Protein AF-A0A9W6NU92-F1 (afdb_monomer)

Solvent-accessible surface area (backbone atoms only — not comparable to full-atom values): 3394 Å² total; per-residue (Å²): 132,84,76,65,84,77,67,26,33,27,19,32,94,87,65,49,76,64,30,36,29,51,97,86,32,41,26,24,36,90,86,70,47,78,61,29,36,46,47,98,88,44,39,26,21,31,90,86,66,49,77,63,32,32,57,61,68,132

Radius of gyration: 10.79 Å; Cα contacts (8 Å, |Δi|>4): 120; chains: 1; bounding box: 22×26×34 Å

pLDDT: mean 83.73, std 14.42, range [4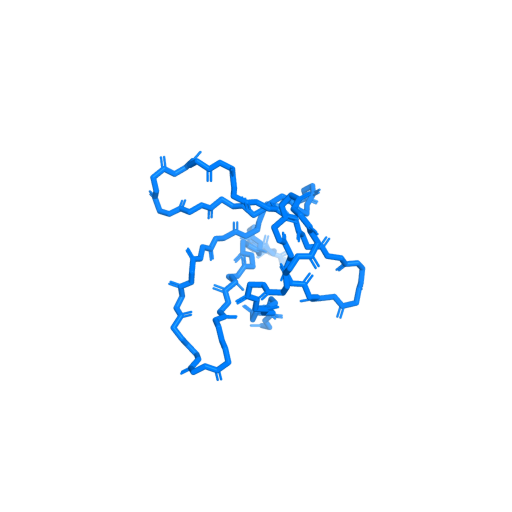0.72, 93.94]

Organism: NCBI:txid29401

Sequence (58 aa):
MTRSPSTSIVVDDSGVRI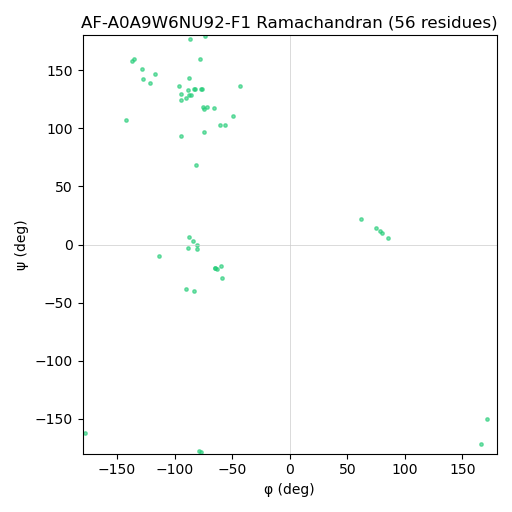GTVDADGQVRDFARVHIGSVRPDGVAVDFSGIRLGHVAGG

Nearest PDB structures (foldseek):
  3l48-assembly5_E  TM=7.045E-01  e=8.792E-01  Escherichia coli UTI89
  4fmk-assembly1_A  TM=3.215E-01  e=4.302E+00  Mus musculus
  5w66-assembly1_B  TM=2.677E-01  e=1.809E+00  Saccharomyces cerevisiae S288C
  5l3p-assembly1_Y  TM=2.169E-01  e=4.970E+00  Escherichia coli K-12

Foldseek 3Di:
DPPDQQFWFFAAPVRHTQATAHPVQFGAGPVRDTAFGADPVQFTAGPVRHTPGGTDTD

Mean predicted aligned error: 5.47 Å

Structure (mmCIF, N/CA/C/O backbone):
data_AF-A0A9W6NU92-F1
#
_entry.id   AF-A0A9W6NU92-F1
#
loop_
_atom_site.group_PDB
_atom_site.id
_atom_site.type_symbol
_atom_site.label_atom_id
_atom_site.label_alt_id
_atom_site.label_comp_id
_atom_site.label_asym_id
_atom_site.label_entity_id
_atom_site.label_seq_id
_atom_site.pdbx_PDB_ins_code
_atom_site.Cartn_x
_atom_site.Cartn_y
_atom_site.Cartn_z
_atom_site.occupancy
_atom_site.B_iso_or_equiv
_atom_site.auth_seq_id
_atom_site.auth_comp_id
_atom_site.auth_asym_id
_atom_site.auth_atom_id
_atom_site.pdbx_PDB_model_num
ATOM 1 N N . MET A 1 1 ? -6.421 14.003 19.583 1.00 43.31 1 MET A N 1
ATOM 2 C CA . MET A 1 1 ? -6.093 12.709 18.947 1.00 43.31 1 MET A CA 1
ATOM 3 C C . MET A 1 1 ? -5.844 12.965 17.472 1.00 43.31 1 MET A C 1
ATOM 5 O O . MET A 1 1 ? -6.776 12.951 16.680 1.00 43.31 1 MET A O 1
ATOM 9 N N . THR A 1 2 ? -4.609 13.304 17.111 1.00 40.72 2 THR A N 1
ATOM 10 C CA . THR A 1 2 ? -4.220 13.467 15.708 1.00 40.72 2 THR A CA 1
ATOM 11 C C . THR A 1 2 ? -4.107 12.065 15.130 1.00 40.72 2 THR A C 1
ATOM 13 O O . THR A 1 2 ? -3.103 11.398 15.356 1.00 40.72 2 THR A O 1
ATOM 16 N N . ARG A 1 3 ? -5.153 11.569 14.458 1.00 45.62 3 ARG A N 1
ATOM 17 C CA . ARG A 1 3 ? -4.976 10.435 13.546 1.00 45.62 3 ARG A CA 1
ATOM 18 C C . ARG A 1 3 ? -3.983 10.929 12.506 1.00 45.62 3 ARG A C 1
ATOM 20 O O . ARG A 1 3 ? -4.340 11.745 11.659 1.00 45.62 3 ARG A O 1
ATOM 27 N N . SER A 1 4 ? -2.727 10.507 12.634 1.00 49.25 4 SER A N 1
ATOM 28 C CA . SER A 1 4 ? -1.764 10.568 11.541 1.00 49.25 4 SER A CA 1
ATOM 29 C C . SER A 1 4 ? -2.491 10.101 10.282 1.00 49.25 4 SER A C 1
ATOM 31 O O . SER A 1 4 ? -3.263 9.139 10.400 1.00 49.25 4 SER A O 1
ATOM 33 N N . PRO A 1 5 ? -2.325 10.765 9.123 1.00 51.56 5 PRO A N 1
ATOM 34 C CA . PRO A 1 5 ? -2.914 10.278 7.883 1.00 51.56 5 PRO A CA 1
ATOM 35 C C . PRO A 1 5 ? -2.539 8.803 7.780 1.00 51.56 5 PRO A C 1
ATOM 37 O O . PRO A 1 5 ? -1.359 8.459 7.735 1.00 51.56 5 PRO A O 1
ATOM 40 N N . SER A 1 6 ? -3.535 7.931 7.933 1.00 56.84 6 SER A N 1
ATOM 41 C CA . SER A 1 6 ? -3.318 6.497 8.072 1.00 56.84 6 SER A CA 1
ATOM 42 C C . SER A 1 6 ? -3.127 5.968 6.660 1.00 56.84 6 SER A C 1
ATOM 44 O O . SER A 1 6 ? -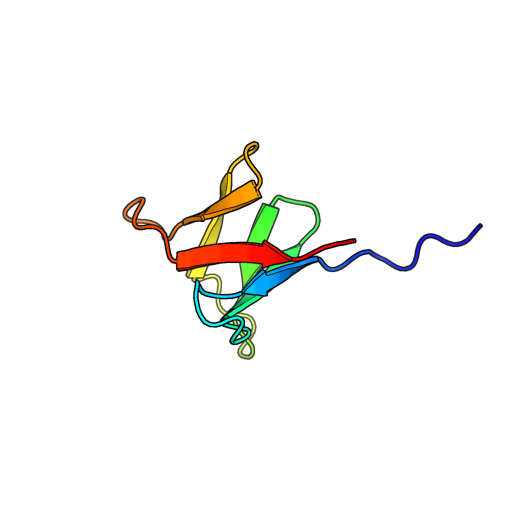4.013 5.332 6.101 1.00 56.84 6 SER A O 1
ATOM 46 N N . THR A 1 7 ? -2.010 6.354 6.038 1.00 66.44 7 THR A N 1
ATOM 47 C CA . THR A 1 7 ? -1.573 5.830 4.750 1.00 66.44 7 THR A CA 1
ATOM 48 C C . THR A 1 7 ? -1.490 4.330 4.927 1.00 66.44 7 THR A C 1
ATOM 50 O O . THR A 1 7 ? -0.594 3.832 5.610 1.00 66.44 7 THR A O 1
ATOM 53 N N . SER A 1 8 ? -2.483 3.619 4.407 1.00 85.12 8 SER A N 1
ATOM 54 C CA . SER A 1 8 ? -2.552 2.186 4.634 1.00 85.12 8 SER A CA 1
ATOM 55 C C . SER A 1 8 ? -1.630 1.526 3.614 1.00 85.12 8 SER A C 1
ATOM 57 O O . SER A 1 8 ? -1.576 1.931 2.452 1.00 85.12 8 SER A O 1
ATOM 59 N N . ILE A 1 9 ? -0.810 0.577 4.049 1.00 89.50 9 ILE A N 1
ATOM 60 C CA . ILE A 1 9 ? 0.136 -0.082 3.147 1.00 89.50 9 ILE A CA 1
ATOM 61 C C . ILE A 1 9 ? -0.555 -1.267 2.488 1.00 89.50 9 ILE A C 1
ATOM 63 O O . ILE A 1 9 ? -1.357 -1.953 3.114 1.00 89.50 9 ILE A O 1
ATOM 67 N N . VAL A 1 10 ? -0.242 -1.512 1.224 1.00 90.94 10 VAL A N 1
ATOM 68 C CA . VAL A 1 10 ? -0.638 -2.741 0.544 1.00 90.94 10 VAL A CA 1
ATOM 69 C C . VAL A 1 10 ? 0.514 -3.718 0.655 1.00 90.94 10 VAL A C 1
ATOM 71 O O . VAL A 1 10 ? 1.640 -3.401 0.258 1.00 90.94 10 VAL A O 1
ATOM 74 N N . VAL A 1 11 ? 0.221 -4.896 1.188 1.00 92.06 11 VAL A N 1
ATOM 75 C CA . VAL A 1 11 ? 1.168 -6.003 1.274 1.00 92.06 11 VAL A CA 1
ATOM 76 C C . VAL A 1 11 ? 0.667 -7.186 0.457 1.00 92.06 11 VAL A C 1
ATOM 78 O O . VAL A 1 11 ? -0.544 -7.391 0.328 1.00 92.06 11 VAL A O 1
ATOM 81 N N . ASP A 1 12 ? 1.592 -7.943 -0.122 1.00 90.75 12 ASP A N 1
ATOM 82 C CA . ASP A 1 12 ? 1.275 -9.228 -0.737 1.00 90.75 12 ASP A CA 1
ATOM 83 C C . ASP A 1 12 ? 0.998 -10.292 0.345 1.00 90.75 12 ASP A C 1
ATOM 85 O O . ASP A 1 12 ? 1.076 -10.029 1.548 1.00 90.75 12 ASP A O 1
ATOM 89 N N . ASP A 1 13 ? 0.677 -11.512 -0.080 1.00 86.12 13 ASP A N 1
ATOM 90 C CA . ASP A 1 13 ? 0.433 -12.646 0.821 1.00 86.12 13 ASP A CA 1
ATOM 91 C C . ASP A 1 13 ? 1.649 -12.976 1.714 1.00 86.12 13 ASP A C 1
ATOM 93 O O . ASP A 1 13 ? 1.494 -13.388 2.861 1.00 86.12 13 ASP A O 1
ATOM 9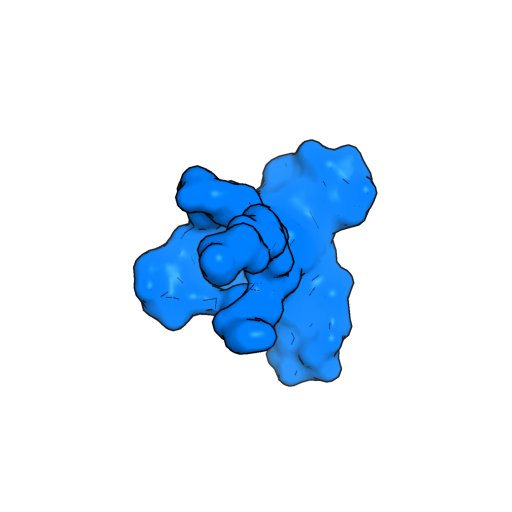7 N N . SER A 1 14 ? 2.860 -12.695 1.227 1.00 88.31 14 SER A N 1
ATOM 98 C CA . SER A 1 14 ? 4.125 -12.878 1.948 1.00 88.31 14 SER A CA 1
ATOM 99 C C . SER A 1 14 ? 4.446 -11.740 2.929 1.00 88.31 14 SER A C 1
ATOM 101 O O . SER A 1 14 ? 5.458 -11.802 3.630 1.00 88.31 14 SER A O 1
ATOM 103 N N . GLY A 1 15 ? 3.629 -10.682 2.980 1.00 87.19 15 GLY A N 1
ATOM 104 C CA . GLY A 1 15 ? 3.854 -9.508 3.829 1.00 87.19 15 GLY A CA 1
ATOM 105 C C . GLY A 1 15 ? 4.859 -8.491 3.269 1.00 87.19 15 GLY A C 1
ATOM 106 O O . GLY A 1 15 ? 5.258 -7.559 3.975 1.00 87.19 15 GLY A O 1
ATOM 107 N N . VAL A 1 16 ? 5.276 -8.630 2.010 1.00 89.00 16 VAL A N 1
ATOM 108 C CA . VAL A 1 16 ? 6.108 -7.655 1.302 1.00 89.00 16 VAL A CA 1
ATOM 109 C C . VAL A 1 16 ? 5.247 -6.471 0.893 1.00 89.00 16 VAL A C 1
ATOM 111 O O . VAL A 1 16 ? 4.154 -6.602 0.349 1.00 89.00 16 VAL A O 1
ATOM 114 N N . ARG A 1 17 ? 5.761 -5.268 1.143 1.00 90.31 17 ARG A N 1
ATOM 115 C CA . ARG A 1 17 ? 5.087 -4.024 0.773 1.00 90.31 17 ARG A CA 1
ATOM 116 C C . ARG A 1 17 ? 5.136 -3.842 -0.740 1.00 90.31 17 ARG A C 1
ATOM 118 O O . ARG A 1 17 ? 6.217 -3.689 -1.301 1.00 90.31 17 ARG A O 1
ATOM 125 N N . ILE A 1 18 ? 3.966 -3.805 -1.365 1.00 89.62 18 ILE A N 1
ATOM 126 C CA . ILE A 1 18 ? 3.799 -3.528 -2.797 1.00 89.62 18 ILE A CA 1
ATOM 127 C C . ILE A 1 18 ? 3.636 -2.021 -3.020 1.00 89.62 18 ILE A C 1
ATOM 129 O O . ILE A 1 18 ? 4.154 -1.461 -3.984 1.00 89.62 18 ILE A O 1
ATOM 133 N N . GLY A 1 19 ? 2.925 -1.349 -2.114 1.00 90.62 19 GLY A N 1
ATOM 134 C CA . GLY A 1 19 ? 2.630 0.067 -2.260 1.00 90.62 19 GLY A CA 1
ATOM 135 C C . GLY A 1 19 ? 1.850 0.645 -1.091 1.00 90.62 19 GLY A C 1
ATOM 136 O O . GLY A 1 19 ? 1.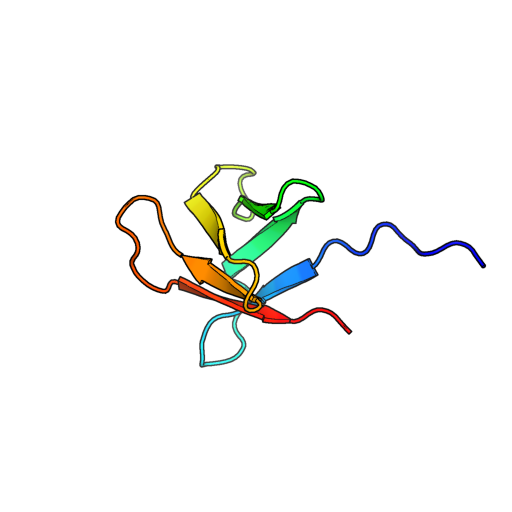782 0.074 -0.001 1.00 90.62 19 GLY A O 1
ATOM 137 N N . THR A 1 20 ? 1.250 1.798 -1.335 1.00 90.62 20 THR A N 1
ATOM 138 C CA . THR A 1 20 ? 0.431 2.541 -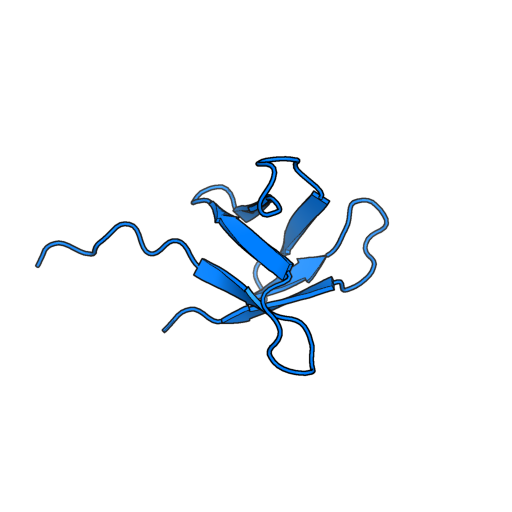0.377 1.00 90.62 20 THR A CA 1
ATOM 139 C C . THR A 1 20 ? -0.911 2.872 -0.990 1.00 90.62 20 THR A C 1
ATOM 141 O O . THR A 1 20 ? -0.975 3.212 -2.171 1.00 90.62 20 THR A O 1
ATOM 144 N N . VAL A 1 21 ? -1.959 2.813 -0.178 1.00 89.19 21 VAL A N 1
ATOM 145 C CA . VAL A 1 21 ? -3.278 3.308 -0.544 1.00 89.19 21 VAL A CA 1
ATOM 146 C C . VAL A 1 21 ? -3.474 4.722 -0.003 1.00 89.19 21 VAL A C 1
ATOM 148 O O . VAL A 1 21 ? -3.118 5.026 1.142 1.00 89.19 21 VAL A O 1
ATOM 151 N N . ASP A 1 22 ? -4.023 5.592 -0.837 1.00 87.00 22 ASP A N 1
ATOM 152 C CA . ASP A 1 22 ? -4.499 6.910 -0.421 1.00 87.00 22 ASP A CA 1
ATOM 153 C C . ASP A 1 22 ? -5.948 6.875 0.095 1.00 87.00 22 ASP A C 1
ATOM 155 O O . ASP A 1 22 ? -6.609 5.837 0.121 1.00 87.00 22 ASP A O 1
ATOM 159 N N . ALA A 1 23 ? -6.436 8.030 0.555 1.00 83.62 23 ALA A N 1
ATOM 160 C CA . ALA A 1 23 ? -7.775 8.171 1.126 1.00 83.62 23 ALA A CA 1
ATOM 161 C C . ALA A 1 23 ? -8.905 7.875 0.122 1.00 83.62 23 ALA A C 1
ATOM 163 O O . ALA A 1 23 ? -10.006 7.533 0.547 1.00 83.62 23 ALA A O 1
ATOM 164 N N . ASP A 1 24 ? -8.626 7.962 -1.182 1.00 85.06 24 ASP A N 1
ATOM 165 C CA . ASP A 1 24 ? -9.567 7.652 -2.262 1.00 85.06 24 ASP A CA 1
ATOM 166 C C . ASP A 1 24 ? -9.546 6.158 -2.644 1.00 85.06 24 ASP A C 1
ATOM 168 O O . ASP A 1 24 ? -10.165 5.742 -3.628 1.00 85.06 24 ASP A O 1
ATOM 172 N N . GLY A 1 25 ? -8.812 5.331 -1.889 1.00 87.56 25 GLY A N 1
ATOM 173 C CA . GLY A 1 25 ? -8.695 3.899 -2.138 1.00 87.56 25 GLY A CA 1
ATOM 174 C C . GLY A 1 25 ? -7.797 3.559 -3.327 1.00 87.56 25 GLY A C 1
ATOM 175 O O . GLY A 1 25 ? -7.836 2.426 -3.804 1.00 87.56 25 GLY A O 1
ATOM 176 N N . GLN A 1 26 ? -6.992 4.497 -3.835 1.00 90.75 26 GLN A N 1
ATOM 177 C CA . GLN A 1 26 ? -6.102 4.230 -4.962 1.00 90.75 26 GLN A CA 1
ATOM 178 C C . GLN A 1 26 ? -4.758 3.696 -4.466 1.00 90.75 26 GLN A C 1
ATOM 180 O O . GLN A 1 26 ? -4.156 4.230 -3.540 1.00 90.75 26 GLN A O 1
ATOM 185 N N . VAL A 1 27 ? -4.275 2.621 -5.086 1.00 91.81 27 VAL A N 1
ATOM 186 C CA . VAL A 1 27 ? -2.975 2.015 -4.792 1.00 91.81 27 VAL A CA 1
ATOM 187 C C . VAL A 1 27 ? -1.920 2.656 -5.676 1.00 91.81 27 VAL A C 1
ATO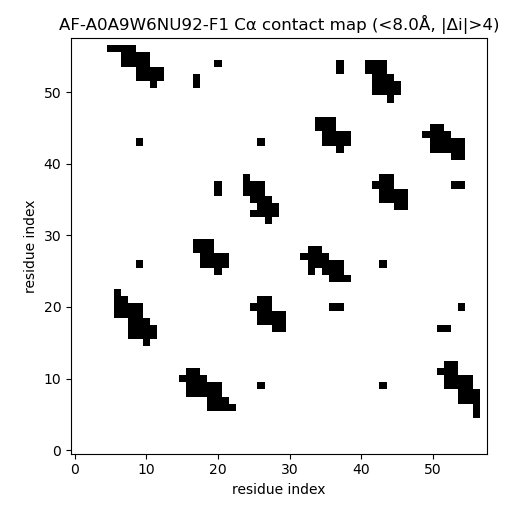M 189 O O . VAL A 1 27 ? -2.035 2.693 -6.908 1.00 91.81 27 VAL A O 1
ATOM 192 N N . ARG A 1 28 ? -0.871 3.150 -5.026 1.00 92.31 28 ARG A N 1
ATOM 193 C CA . ARG A 1 28 ? 0.320 3.703 -5.660 1.00 92.31 28 ARG A CA 1
ATOM 194 C C . ARG A 1 28 ? 1.547 2.927 -5.212 1.0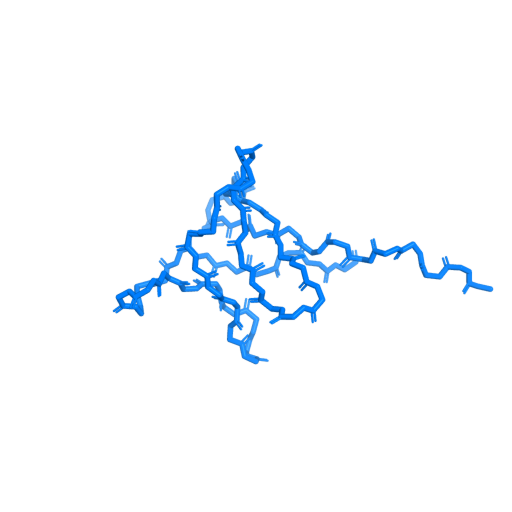0 92.31 28 ARG A C 1
ATOM 196 O O . ARG A 1 28 ? 1.670 2.584 -4.037 1.00 92.31 28 ARG A O 1
ATOM 203 N N . ASP A 1 29 ? 2.441 2.656 -6.148 1.00 91.12 29 ASP A N 1
ATOM 204 C CA . ASP A 1 29 ? 3.737 2.053 -5.853 1.00 91.12 29 ASP A CA 1
ATOM 205 C C . ASP A 1 29 ? 4.718 3.088 -5.256 1.00 91.12 29 ASP A C 1
ATOM 207 O O . ASP A 1 29 ? 4.403 4.271 -5.079 1.00 91.12 29 ASP A O 1
ATOM 211 N N . PHE A 1 30 ? 5.948 2.658 -4.966 1.00 86.56 30 PHE A N 1
ATOM 212 C CA . PHE A 1 30 ? 7.002 3.539 -4.447 1.00 86.56 30 PHE A CA 1
ATOM 213 C C . PHE A 1 30 ? 7.437 4.636 -5.433 1.00 86.56 30 PHE A C 1
ATOM 215 O O . PHE A 1 30 ? 7.983 5.656 -5.006 1.00 86.56 30 PHE A O 1
ATOM 222 N N . ALA A 1 31 ? 7.171 4.466 -6.730 1.00 88.81 31 ALA A N 1
ATOM 223 C CA . ALA A 1 31 ? 7.405 5.480 -7.751 1.00 88.81 31 ALA A CA 1
ATOM 224 C C . ALA A 1 31 ? 6.246 6.491 -7.878 1.00 88.81 31 ALA A C 1
ATOM 226 O O . ALA A 1 31 ? 6.325 7.399 -8.707 1.00 88.81 31 ALA A O 1
ATOM 227 N N . ARG A 1 32 ? 5.199 6.387 -7.040 1.00 86.75 32 ARG A N 1
ATOM 228 C CA . ARG A 1 32 ? 3.943 7.161 -7.125 1.00 86.75 32 ARG A CA 1
ATOM 229 C C . ARG A 1 32 ? 3.156 6.912 -8.415 1.00 86.75 32 ARG A C 1
ATOM 231 O O . ARG A 1 32 ? 2.316 7.728 -8.795 1.00 86.75 32 ARG A O 1
ATOM 238 N N . VAL A 1 33 ? 3.393 5.783 -9.067 1.00 90.56 33 VAL A N 1
ATOM 239 C CA . VAL A 1 33 ? 2.600 5.306 -10.192 1.00 90.56 33 VAL A CA 1
ATOM 240 C C . VAL A 1 33 ? 1.374 4.594 -9.646 1.00 90.56 33 VAL A C 1
ATOM 242 O O . VAL A 1 33 ? 1.445 3.793 -8.715 1.00 90.56 33 VAL A O 1
ATOM 245 N N . HIS A 1 34 ? 0.223 4.913 -10.221 1.00 92.62 34 HIS A N 1
ATOM 246 C CA . HIS A 1 34 ? -1.025 4.255 -9.884 1.00 92.62 34 HIS A CA 1
ATOM 247 C C . HIS A 1 34 ? -1.061 2.863 -10.524 1.00 92.62 34 HIS A C 1
ATOM 249 O O . HIS A 1 34 ? -0.996 2.746 -11.746 1.00 92.62 34 HIS A O 1
ATOM 255 N N . ILE A 1 35 ? -1.135 1.824 -9.691 1.00 91.50 35 ILE A N 1
ATOM 256 C CA . ILE A 1 35 ? -1.050 0.417 -10.121 1.00 91.50 35 ILE A CA 1
ATOM 257 C C . ILE A 1 35 ? -2.354 -0.361 -9.911 1.00 91.50 35 ILE A C 1
ATOM 259 O O . ILE A 1 35 ? -2.476 -1.492 -10.373 1.00 91.50 35 ILE A O 1
ATOM 263 N N . GLY A 1 36 ? -3.323 0.221 -9.205 1.00 92.81 36 GLY A N 1
ATOM 264 C CA . GLY A 1 36 ? -4.565 -0.462 -8.865 1.00 92.81 36 GLY A CA 1
ATOM 265 C C . GLY A 1 36 ? -5.364 0.266 -7.797 1.00 92.81 36 GLY A C 1
ATOM 266 O O . GLY A 1 36 ? -5.013 1.369 -7.401 1.00 92.81 36 GLY A O 1
ATOM 267 N N . SER A 1 37 ? -6.423 -0.354 -7.293 1.00 93.31 37 SER A N 1
ATOM 268 C CA . SER A 1 37 ? -7.278 0.208 -6.242 1.00 93.31 37 SER A CA 1
ATOM 269 C C . SER A 1 37 ? -7.600 -0.826 -5.167 1.00 93.31 37 SER A C 1
ATOM 271 O O . SER A 1 37 ? -7.463 -2.034 -5.361 1.00 93.31 37 SER A O 1
ATOM 273 N N . VAL A 1 38 ? -7.991 -0.341 -3.997 1.00 91.25 38 VAL A N 1
ATOM 274 C CA . VAL A 1 38 ? -8.453 -1.157 -2.882 1.00 91.25 38 VAL A CA 1
ATOM 275 C C . VAL A 1 38 ? -9.966 -1.236 -2.930 1.00 91.25 38 VAL A C 1
ATOM 277 O O . VAL A 1 38 ? -10.668 -0.230 -3.022 1.00 91.25 38 VAL A O 1
ATOM 280 N N . ARG A 1 39 ? -10.472 -2.458 -2.847 1.00 90.25 39 ARG A N 1
ATOM 281 C CA . ARG A 1 39 ? -11.895 -2.741 -2.743 1.00 90.25 39 ARG A CA 1
ATOM 282 C C . ARG A 1 39 ? -12.385 -2.503 -1.305 1.00 90.25 39 ARG A C 1
ATOM 284 O O . ARG A 1 39 ? -11.593 -2.542 -0.365 1.00 90.25 39 ARG A O 1
ATOM 291 N N . PRO A 1 40 ? -13.698 -2.302 -1.096 1.00 85.38 40 PRO A N 1
ATOM 292 C CA . PRO A 1 40 ? -14.267 -2.070 0.237 1.00 85.38 40 PRO A CA 1
AT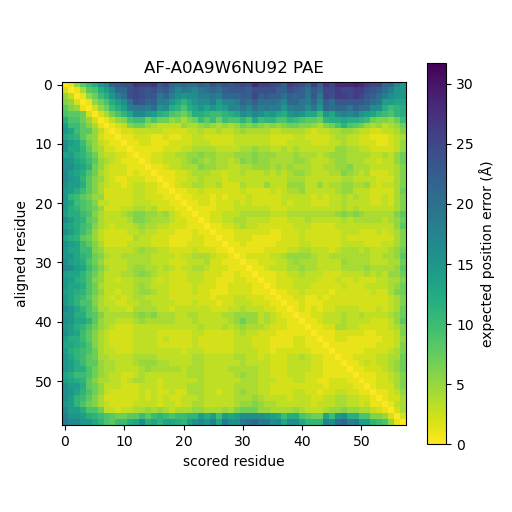OM 293 C C . PRO A 1 40 ? -14.033 -3.210 1.242 1.00 85.38 40 PRO A C 1
ATOM 295 O O . PRO A 1 40 ? -14.165 -3.004 2.443 1.00 85.38 40 PRO A O 1
ATOM 298 N N . ASP A 1 41 ? -13.702 -4.407 0.754 1.00 86.50 41 ASP A N 1
ATOM 299 C CA . ASP A 1 41 ? -13.338 -5.588 1.544 1.00 86.50 41 ASP A CA 1
ATOM 300 C C . ASP A 1 41 ? -11.869 -5.575 2.024 1.00 86.50 41 ASP A C 1
ATOM 302 O O . ASP A 1 41 ? -11.440 -6.505 2.704 1.00 86.50 41 ASP A O 1
ATOM 306 N N . GLY A 1 42 ? -11.094 -4.535 1.688 1.00 87.56 42 GLY A N 1
ATOM 307 C CA . GLY A 1 42 ? -9.683 -4.388 2.054 1.00 87.56 42 GLY A CA 1
ATOM 308 C C . GLY A 1 42 ? -8.705 -5.087 1.103 1.00 87.56 42 GLY A C 1
ATOM 309 O O . GLY A 1 42 ? -7.499 -5.100 1.366 1.00 87.56 42 GLY A O 1
ATOM 310 N N . VAL A 1 43 ? -9.184 -5.657 -0.007 1.00 91.62 43 VAL A N 1
ATOM 311 C CA . VAL A 1 43 ? -8.345 -6.331 -1.007 1.00 91.62 43 VAL A CA 1
ATOM 312 C C . VAL A 1 43 ? -7.836 -5.327 -2.037 1.00 91.62 43 VAL A C 1
ATOM 314 O O . VAL A 1 43 ? -8.614 -4.600 -2.653 1.00 91.62 43 VAL A O 1
ATOM 317 N N . ALA A 1 44 ? -6.524 -5.315 -2.271 1.00 92.25 44 ALA A N 1
ATOM 318 C CA . ALA A 1 44 ? -5.918 -4.531 -3.340 1.00 92.25 44 ALA A CA 1
ATOM 319 C C . ALA A 1 44 ? -5.950 -5.317 -4.655 1.00 92.25 44 ALA A C 1
ATOM 321 O O . ALA A 1 44 ? -5.493 -6.464 -4.709 1.00 92.25 44 ALA A O 1
ATOM 322 N N . VAL A 1 45 ? -6.462 -4.693 -5.712 1.00 93.94 45 VAL A N 1
ATOM 323 C CA . VAL A 1 45 ? -6.555 -5.263 -7.060 1.00 93.94 45 VAL A CA 1
ATOM 324 C C . VAL A 1 45 ? -5.961 -4.315 -8.098 1.00 93.94 45 VAL A C 1
ATOM 326 O O . VAL A 1 45 ? -5.977 -3.100 -7.911 1.00 93.94 45 VAL A O 1
ATOM 329 N N . ASP A 1 46 ? -5.438 -4.859 -9.191 1.00 93.06 46 ASP A N 1
ATOM 330 C CA . ASP A 1 46 ? -4.982 -4.074 -10.339 1.00 93.06 46 ASP A CA 1
ATOM 331 C C . ASP A 1 46 ? -6.152 -3.619 -11.237 1.00 93.06 46 ASP A C 1
ATOM 333 O O . ASP A 1 46 ? -7.326 -3.897 -10.971 1.00 93.06 46 ASP A O 1
ATOM 337 N N . PHE A 1 47 ? -5.837 -2.932 -12.337 1.00 90.19 47 PHE A N 1
ATOM 338 C CA . PHE A 1 47 ? -6.828 -2.497 -13.333 1.00 90.19 47 PHE A CA 1
ATOM 339 C C . PHE A 1 47 ? -7.535 -3.645 -14.069 1.00 90.19 47 PHE A C 1
ATOM 341 O O . PHE A 1 47 ? -8.608 -3.440 -14.632 1.00 90.19 47 PHE A O 1
ATOM 348 N N . SER A 1 48 ? -6.948 -4.842 -14.067 1.00 91.25 48 SER A N 1
ATOM 349 C CA . SER A 1 48 ? -7.530 -6.061 -14.635 1.00 91.25 48 SER A CA 1
ATOM 350 C C . SER A 1 48 ? -8.401 -6.814 -13.618 1.00 91.25 48 SER A C 1
ATOM 352 O O . SER A 1 48 ? -9.001 -7.833 -13.956 1.00 91.25 48 SER A O 1
ATOM 354 N N . GLY A 1 49 ? -8.482 -6.333 -12.371 1.00 90.00 49 GLY A N 1
ATOM 355 C CA . GLY A 1 49 ? -9.182 -6.993 -11.272 1.00 90.00 49 GLY A CA 1
ATOM 356 C C . GLY A 1 49 ? -8.403 -8.153 -10.644 1.00 90.00 49 GLY A C 1
ATOM 357 O O . GLY A 1 49 ? -8.977 -8.914 -9.861 1.00 90.00 49 GLY A O 1
ATOM 358 N N . ILE A 1 50 ? -7.116 -8.306 -10.963 1.00 90.38 50 ILE A N 1
ATOM 359 C CA . ILE A 1 50 ? -6.246 -9.322 -10.368 1.00 90.38 50 ILE A CA 1
ATOM 360 C C . ILE A 1 50 ? -5.835 -8.857 -8.975 1.00 90.38 50 ILE A C 1
ATOM 362 O O . ILE A 1 50 ? -5.436 -7.711 -8.770 1.00 90.38 50 ILE A O 1
ATOM 366 N N . ARG A 1 51 ? -5.921 -9.762 -7.997 1.00 92.12 51 ARG A N 1
ATOM 367 C CA . ARG A 1 51 ? -5.516 -9.494 -6.616 1.00 92.12 51 ARG A CA 1
ATOM 368 C C . ARG A 1 51 ? -4.007 -9.272 -6.537 1.00 92.12 51 ARG A C 1
ATOM 370 O O . ARG A 1 51 ? -3.234 -10.190 -6.784 1.00 92.12 51 ARG A O 1
ATOM 377 N N . LEU A 1 52 ? -3.624 -8.068 -6.126 1.00 89.56 52 LEU A N 1
ATOM 378 C CA . LEU A 1 52 ? -2.247 -7.702 -5.799 1.00 89.56 52 LEU A CA 1
ATOM 379 C C . LEU A 1 52 ? -1.911 -8.108 -4.364 1.00 89.56 52 LEU A C 1
ATOM 381 O O . LEU A 1 52 ? -0.823 -8.598 -4.089 1.00 89.56 52 LEU A O 1
ATOM 385 N N . GLY A 1 53 ? -2.858 -7.922 -3.444 1.00 91.38 53 GLY A N 1
ATOM 386 C CA . GLY A 1 53 ? -2.615 -8.142 -2.027 1.00 91.38 53 GLY A CA 1
ATOM 387 C C . GLY A 1 53 ? -3.770 -7.671 -1.160 1.00 91.38 53 GLY A C 1
ATOM 388 O O . GLY A 1 53 ? -4.931 -7.692 -1.577 1.00 91.38 53 GLY A O 1
ATOM 389 N N . HIS A 1 54 ? -3.461 -7.246 0.056 1.00 91.00 54 HIS A N 1
ATOM 390 C CA . HIS A 1 54 ? -4.433 -6.677 0.980 1.00 91.00 54 HIS A CA 1
ATOM 391 C C . HIS A 1 54 ? -3.861 -5.453 1.686 1.00 91.00 54 HIS A C 1
ATOM 393 O O . HIS A 1 54 ? -2.647 -5.262 1.772 1.00 91.00 54 HIS A O 1
ATOM 399 N N . VAL A 1 55 ? -4.755 -4.607 2.183 1.00 89.12 55 VAL A N 1
ATOM 400 C CA . VAL A 1 55 ? -4.364 -3.472 3.007 1.00 89.12 55 VAL A CA 1
ATOM 401 C C . VAL A 1 55 ? -3.972 -3.965 4.395 1.00 89.12 55 VAL A C 1
ATOM 403 O O . VAL A 1 55 ? -4.802 -4.485 5.136 1.00 89.12 55 VAL A O 1
ATOM 406 N N . ALA A 1 56 ? -2.709 -3.771 4.760 1.00 84.25 56 ALA A N 1
ATOM 407 C CA . ALA A 1 56 ? -2.231 -3.898 6.126 1.00 84.25 56 ALA A CA 1
ATOM 408 C C . ALA A 1 56 ? -2.263 -2.503 6.770 1.00 84.25 56 ALA A C 1
ATOM 410 O O . ALA A 1 56 ? -1.357 -1.688 6.606 1.00 84.25 56 ALA A O 1
ATOM 411 N N . GLY A 1 57 ? -3.359 -2.192 7.456 1.00 65.50 57 GLY A N 1
ATOM 412 C CA . GLY A 1 57 ? -3.544 -0.930 8.168 1.00 65.50 57 GLY A CA 1
ATOM 413 C C . GLY A 1 57 ? -4.288 -1.169 9.474 1.00 65.50 57 GLY A C 1
ATOM 414 O O . GLY A 1 57 ? -5.485 -1.442 9.449 1.00 65.50 57 GLY A O 1
ATOM 415 N N . GLY A 1 58 ? -3.562 -1.076 10.590 1.00 44.81 58 GLY A N 1
ATOM 416 C CA . GLY A 1 58 ? -4.050 -1.123 11.968 1.00 44.81 58 GLY A CA 1
ATOM 417 C C . GLY A 1 58 ? -3.187 -0.231 12.844 1.00 44.81 58 GLY A C 1
ATOM 418 O O . GLY A 1 58 ? -1.949 -0.281 12.657 1.00 44.81 58 GLY A O 1
#

Secondary structure (DSSP, 8-state):
-------EEEE-TT--EEEEE-TTSEEE-TT--EEEEE-TTSEEEETT--EEEEEE--